Protein AF-A0A375HB71-F1 (afdb_monomer)

Structure (mmCIF, N/CA/C/O backbone):
data_AF-A0A375HB71-F1
#
_entry.id   AF-A0A375HB71-F1
#
loop_
_atom_site.group_PDB
_atom_site.id
_atom_site.type_symbol
_atom_site.label_atom_id
_atom_site.label_alt_id
_atom_site.label_comp_id
_atom_site.label_asym_id
_atom_site.label_entity_id
_atom_site.label_seq_id
_atom_site.pdbx_PDB_ins_code
_atom_site.Cartn_x
_atom_site.Cartn_y
_atom_site.Cartn_z
_atom_site.occupancy
_atom_site.B_iso_or_equiv
_atom_site.auth_seq_id
_atom_site.auth_comp_id
_atom_site.auth_asym_id
_atom_site.auth_atom_id
_atom_site.pdbx_PDB_model_num
ATOM 1 N N . MET A 1 1 ? 15.327 43.928 -9.132 1.00 39.12 1 MET A N 1
ATOM 2 C CA . MET A 1 1 ? 14.296 43.511 -8.160 1.00 39.12 1 MET A CA 1
ATOM 3 C C . MET A 1 1 ? 14.046 42.032 -8.418 1.00 39.12 1 MET A C 1
ATOM 5 O O . MET A 1 1 ? 13.268 41.694 -9.294 1.00 39.12 1 MET A O 1
ATOM 9 N N . GLU A 1 2 ? 14.848 41.167 -7.797 1.00 36.41 2 GLU A N 1
ATOM 10 C CA . GLU A 1 2 ? 14.842 39.718 -8.045 1.00 36.41 2 GLU A CA 1
ATOM 11 C C . GLU A 1 2 ? 13.876 39.035 -7.075 1.00 36.41 2 GLU A C 1
ATOM 13 O O . GLU A 1 2 ? 14.039 39.094 -5.854 1.00 36.41 2 GLU A O 1
ATOM 18 N N . THR A 1 3 ? 12.836 38.416 -7.624 1.00 40.38 3 THR A N 1
ATOM 19 C CA . THR A 1 3 ? 11.810 37.696 -6.871 1.00 40.38 3 THR A CA 1
ATOM 20 C C . THR A 1 3 ? 12.398 36.386 -6.350 1.00 40.38 3 THR A C 1
ATOM 22 O O . THR A 1 3 ? 12.655 35.457 -7.113 1.00 40.38 3 THR A O 1
ATOM 25 N N . ARG A 1 4 ? 12.632 36.304 -5.035 1.00 42.31 4 ARG A N 1
ATOM 26 C CA . ARG A 1 4 ? 13.022 35.062 -4.356 1.00 42.31 4 ARG A CA 1
ATOM 27 C C . ARG A 1 4 ? 11.881 34.047 -4.463 1.00 42.31 4 ARG A C 1
ATOM 29 O O . ARG A 1 4 ? 10.837 34.227 -3.844 1.00 42.31 4 ARG A O 1
ATOM 36 N N . LEU A 1 5 ? 12.107 32.969 -5.211 1.00 46.69 5 LEU A N 1
ATOM 37 C CA . LEU A 1 5 ? 11.321 31.740 -5.132 1.00 46.69 5 LEU A CA 1
ATOM 38 C C . LEU A 1 5 ? 11.527 31.133 -3.739 1.00 46.69 5 LEU A C 1
ATOM 40 O O . LEU A 1 5 ? 12.555 30.517 -3.455 1.00 46.69 5 LEU A O 1
ATOM 44 N N . THR A 1 6 ? 10.565 31.335 -2.843 1.00 43.78 6 THR A N 1
ATOM 45 C CA . THR A 1 6 ? 10.475 30.576 -1.597 1.00 43.78 6 THR A CA 1
ATOM 46 C C . THR A 1 6 ? 10.130 29.138 -1.959 1.00 43.78 6 THR A C 1
ATOM 48 O O . THR A 1 6 ? 8.994 28.832 -2.312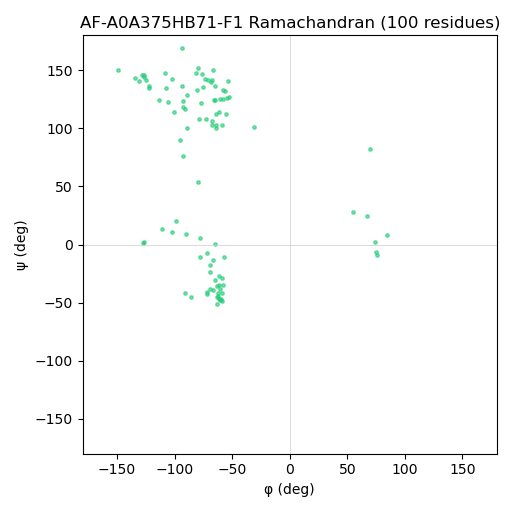 1.00 43.78 6 THR A O 1
ATOM 51 N N . THR A 1 7 ? 11.121 28.252 -1.912 1.00 48.19 7 THR A N 1
ATOM 52 C CA . THR A 1 7 ? 10.881 26.810 -1.882 1.00 48.19 7 THR A CA 1
ATOM 53 C C . THR A 1 7 ? 10.151 26.505 -0.580 1.00 48.19 7 THR A C 1
ATOM 55 O O . THR A 1 7 ? 10.748 26.535 0.496 1.00 48.19 7 THR A O 1
ATOM 58 N N . ASP A 1 8 ? 8.840 26.285 -0.674 1.00 44.56 8 ASP A N 1
ATOM 59 C CA . ASP A 1 8 ? 8.042 25.753 0.423 1.00 44.56 8 ASP A CA 1
ATOM 60 C C . ASP A 1 8 ? 8.622 24.387 0.811 1.00 44.56 8 ASP A C 1
ATOM 62 O O . ASP A 1 8 ? 8.468 23.390 0.106 1.00 44.56 8 ASP A O 1
ATOM 66 N N . ARG A 1 9 ? 9.370 24.364 1.916 1.00 50.06 9 ARG A N 1
ATOM 67 C CA . ARG A 1 9 ? 9.891 23.149 2.548 1.00 50.06 9 ARG A CA 1
ATOM 68 C C . ARG A 1 9 ? 8.778 22.500 3.369 1.00 50.06 9 ARG A C 1
ATOM 70 O O . ARG A 1 9 ? 8.947 22.267 4.569 1.00 50.06 9 ARG A O 1
ATOM 77 N N . SER A 1 10 ? 7.637 22.240 2.740 1.00 60.91 10 SER A N 1
ATOM 78 C CA . SER A 1 10 ? 6.576 21.458 3.357 1.00 60.91 10 SER A CA 1
ATOM 79 C C . SER A 1 10 ? 7.146 20.088 3.739 1.00 60.91 10 SER A C 1
ATOM 81 O O . SER A 1 10 ? 7.923 19.472 3.002 1.00 60.91 10 SER A O 1
ATOM 83 N N . ARG A 1 11 ? 6.856 19.648 4.971 1.00 63.88 11 ARG A N 1
ATOM 84 C CA . ARG A 1 11 ? 7.325 18.353 5.479 1.00 63.88 11 ARG A CA 1
ATOM 85 C C . ARG A 1 11 ? 6.909 17.244 4.504 1.00 63.88 11 ARG A C 1
ATOM 87 O O . ARG A 1 11 ? 5.784 17.284 4.006 1.00 63.88 11 ARG A O 1
ATOM 94 N N . PRO A 1 12 ? 7.765 16.236 4.257 1.00 71.75 12 PRO A N 1
ATOM 95 C CA . PRO A 1 12 ? 7.381 15.110 3.419 1.00 71.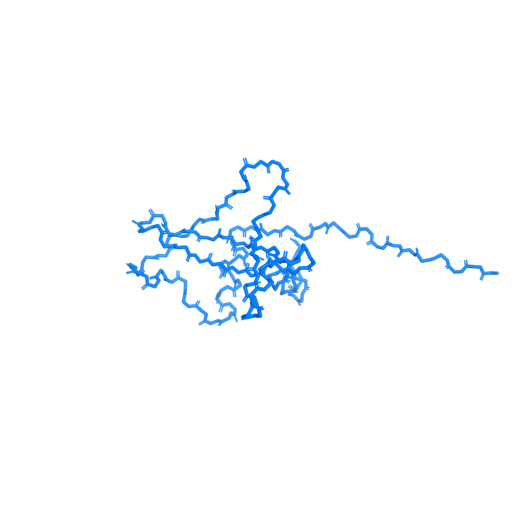75 12 PRO A CA 1
ATOM 96 C C . PRO A 1 12 ? 6.134 14.433 4.001 1.00 71.75 12 PRO A C 1
ATOM 98 O O . PRO A 1 12 ? 6.130 14.041 5.168 1.00 71.75 12 PRO A O 1
ATOM 101 N N . VAL A 1 13 ? 5.085 14.305 3.181 1.00 82.56 13 VAL A N 1
ATOM 102 C CA . VAL A 1 13 ? 3.825 13.652 3.566 1.00 82.56 13 VAL A CA 1
ATOM 103 C C . VAL A 1 13 ? 4.115 12.199 3.921 1.00 82.56 13 VAL A C 1
ATOM 105 O O . VAL A 1 13 ? 4.525 11.400 3.068 1.00 82.56 13 VAL A O 1
ATOM 108 N N . SER A 1 14 ? 3.927 11.873 5.198 1.00 86.62 14 SER A N 1
ATOM 109 C CA . SER A 1 14 ? 4.119 10.522 5.716 1.00 86.62 14 SER A CA 1
ATOM 110 C C . SER A 1 14 ? 2.879 9.672 5.436 1.00 86.62 14 SER A C 1
ATOM 112 O O . SER A 1 14 ? 1.761 10.182 5.402 1.00 86.62 14 SER A O 1
ATOM 114 N N . ILE A 1 15 ? 3.067 8.374 5.206 1.00 87.44 15 ILE A N 1
ATOM 115 C CA . ILE A 1 15 ? 1.970 7.416 5.011 1.00 87.44 15 ILE A CA 1
ATOM 116 C C . ILE A 1 15 ? 1.993 6.452 6.196 1.00 87.44 15 ILE A C 1
ATOM 118 O O . ILE A 1 15 ? 3.025 5.825 6.454 1.00 87.44 15 ILE A O 1
ATOM 122 N N . SER A 1 16 ? 0.879 6.337 6.909 1.00 87.94 16 SER A N 1
ATOM 123 C CA . SER A 1 16 ? 0.625 5.329 7.945 1.00 87.94 16 SER A CA 1
ATOM 124 C C . SER A 1 16 ? -0.102 4.109 7.367 1.00 87.94 16 SER A C 1
ATOM 126 O O . SER A 1 16 ? -0.587 4.147 6.240 1.00 87.94 16 SER A O 1
ATOM 128 N N . ASP A 1 17 ? -0.203 3.017 8.129 1.00 85.25 17 ASP A N 1
ATOM 129 C CA . ASP A 1 17 ? -0.974 1.837 7.709 1.00 85.25 17 ASP A CA 1
ATOM 130 C C . ASP A 1 17 ? -2.472 2.187 7.551 1.00 85.25 17 ASP A C 1
ATOM 132 O O . ASP A 1 17 ? -3.109 1.730 6.603 1.00 85.25 17 ASP A O 1
ATOM 136 N N . GLN A 1 18 ? -3.004 3.070 8.410 1.00 86.44 18 GLN A N 1
ATOM 137 C CA . GLN A 1 18 ? -4.391 3.544 8.332 1.00 86.44 18 GLN A CA 1
ATOM 138 C C . GLN A 1 18 ? -4.647 4.392 7.082 1.00 86.44 18 GLN A C 1
ATOM 140 O O . GLN A 1 18 ? -5.674 4.220 6.438 1.00 86.44 18 GLN A O 1
ATOM 145 N N . ASP A 1 19 ? -3.698 5.244 6.675 1.00 90.38 19 ASP A N 1
ATOM 146 C CA . ASP A 1 19 ? -3.833 6.030 5.438 1.00 90.38 19 ASP A CA 1
ATOM 147 C C . ASP A 1 19 ? -4.040 5.134 4.209 1.00 90.38 19 ASP A C 1
ATOM 149 O O . ASP A 1 19 ? -4.755 5.502 3.281 1.00 90.38 19 ASP A O 1
ATOM 153 N N . VAL A 1 20 ? -3.415 3.951 4.191 1.00 89.31 20 VAL A N 1
ATOM 154 C CA . VAL A 1 20 ? -3.578 2.990 3.094 1.00 89.31 20 VAL A CA 1
ATOM 155 C C . VAL A 1 20 ? -4.965 2.351 3.128 1.00 89.31 20 VAL A C 1
ATOM 157 O O . VAL A 1 20 ? -5.572 2.176 2.074 1.00 89.31 20 VAL A O 1
ATOM 160 N N . VAL A 1 21 ? -5.475 2.014 4.317 1.00 87.06 21 VAL A N 1
ATOM 161 C CA . VAL A 1 21 ? -6.831 1.466 4.488 1.00 87.06 21 VAL A CA 1
ATOM 162 C C . VAL A 1 21 ? -7.878 2.483 4.049 1.00 87.06 21 VAL A C 1
ATOM 164 O O . VAL A 1 21 ? -8.688 2.175 3.178 1.00 87.06 21 VAL A O 1
ATOM 167 N N . ASP A 1 22 ? -7.789 3.712 4.548 1.00 91.31 22 ASP A N 1
ATOM 168 C CA . ASP A 1 22 ? -8.697 4.799 4.185 1.00 91.31 22 ASP A CA 1
ATOM 169 C C . ASP A 1 22 ? -8.636 5.111 2.680 1.00 91.31 22 ASP A C 1
ATOM 171 O O . ASP A 1 22 ? -9.661 5.357 2.044 1.00 91.31 22 ASP A O 1
ATOM 175 N N . PHE A 1 23 ? -7.441 5.063 2.078 1.00 92.56 23 PHE A N 1
ATOM 176 C CA . PHE A 1 23 ? -7.285 5.208 0.632 1.00 92.56 23 PHE A CA 1
ATOM 177 C C . PHE A 1 23 ? -8.001 4.087 -0.137 1.00 92.56 23 PHE A C 1
ATOM 179 O O . PHE A 1 23 ? -8.636 4.358 -1.156 1.00 92.56 23 PHE A O 1
ATOM 186 N N . MET A 1 24 ? -7.925 2.833 0.325 1.00 90.50 24 MET A N 1
ATOM 187 C CA . MET A 1 24 ? -8.644 1.717 -0.305 1.00 90.50 24 MET A CA 1
ATOM 188 C C . MET A 1 24 ? -10.159 1.915 -0.227 1.00 90.50 24 MET A C 1
ATOM 190 O O . MET A 1 24 ? -10.843 1.768 -1.242 1.00 90.50 24 MET A O 1
ATOM 194 N N . GLU A 1 25 ? -10.670 2.307 0.938 1.00 90.81 25 GLU A N 1
ATOM 195 C CA . GLU A 1 25 ? -12.095 2.580 1.143 1.00 90.81 25 GLU A CA 1
ATOM 196 C C . GLU A 1 25 ? -12.583 3.733 0.258 1.00 90.81 25 GLU A C 1
ATOM 198 O O . GLU A 1 25 ? -13.597 3.598 -0.430 1.00 90.81 25 GLU A O 1
ATOM 203 N N . ALA A 1 26 ? -11.815 4.825 0.170 1.00 93.69 26 ALA A N 1
ATOM 204 C CA . ALA A 1 26 ? -12.115 5.961 -0.704 1.00 93.69 26 ALA A CA 1
ATOM 205 C C . ALA A 1 26 ? -12.149 5.582 -2.197 1.00 93.69 26 ALA A C 1
ATOM 207 O O . ALA A 1 26 ? -12.849 6.215 -2.988 1.00 93.69 26 ALA A O 1
ATOM 208 N N . ARG A 1 27 ? -11.411 4.540 -2.601 1.00 92.38 27 ARG A N 1
ATOM 209 C CA . ARG A 1 27 ? -11.430 3.981 -3.964 1.00 92.38 27 ARG A CA 1
ATOM 210 C C . ARG A 1 27 ? -12.467 2.874 -4.149 1.00 92.38 27 ARG A C 1
ATOM 212 O O . ARG A 1 27 ? -12.456 2.225 -5.192 1.00 92.38 27 ARG A O 1
ATOM 219 N N . GLN A 1 28 ? -13.342 2.658 -3.164 1.00 92.31 28 GLN A N 1
ATOM 220 C CA . GLN A 1 28 ? -14.348 1.592 -3.155 1.00 92.31 28 GLN A CA 1
ATOM 221 C C . GLN A 1 28 ? -13.728 0.199 -3.356 1.00 92.31 28 GLN A C 1
ATOM 223 O O . GLN A 1 28 ? -14.359 -0.724 -3.874 1.00 92.31 28 GLN A O 1
ATOM 228 N N . VAL A 1 29 ? -12.468 0.038 -2.945 1.00 89.50 29 VAL A N 1
ATOM 229 C CA . VAL A 1 29 ? -11.774 -1.243 -2.961 1.00 89.50 29 VAL A CA 1
ATOM 230 C C . V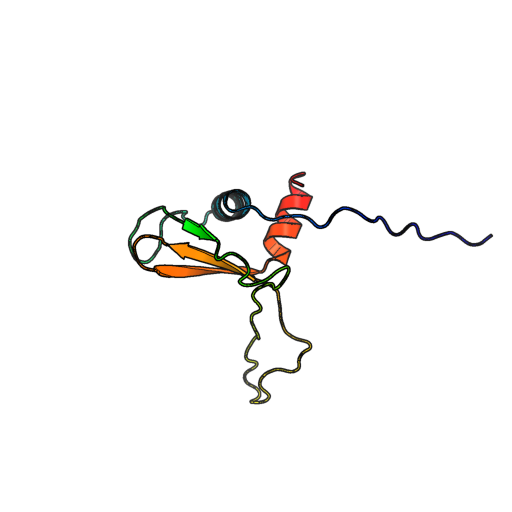AL A 1 29 ? -12.046 -1.934 -1.637 1.00 89.50 29 VAL A C 1
ATOM 232 O O . VAL A 1 29 ? -11.828 -1.370 -0.569 1.00 89.50 29 VAL A O 1
ATOM 235 N N . SER A 1 30 ? -12.487 -3.188 -1.714 1.00 86.12 30 SER A N 1
ATOM 236 C CA . SER A 1 30 ? -12.693 -4.019 -0.531 1.00 86.12 30 SER A CA 1
ATOM 237 C C . SER A 1 30 ? -11.436 -4.063 0.345 1.00 86.12 30 SER A C 1
ATOM 239 O O . SER A 1 30 ? -10.359 -4.461 -0.114 1.00 86.12 30 SER A O 1
ATOM 241 N N . SER A 1 31 ? -11.612 -3.752 1.629 1.00 85.00 31 SER A N 1
ATOM 242 C CA . SER A 1 31 ? -10.604 -3.946 2.672 1.00 85.00 31 SER A CA 1
ATOM 243 C C . SER A 1 31 ? -10.396 -5.425 3.022 1.00 85.00 31 SER A C 1
ATOM 245 O O . SER A 1 31 ? -9.451 -5.758 3.731 1.00 85.00 31 SER A O 1
ATOM 247 N N . ASN A 1 32 ? -11.200 -6.353 2.493 1.00 91.12 32 ASN A N 1
ATOM 248 C CA . ASN A 1 32 ? -10.943 -7.789 2.624 1.00 91.12 32 ASN A CA 1
ATOM 249 C C . ASN A 1 32 ? -9.773 -8.233 1.733 1.00 91.12 32 ASN A C 1
ATOM 251 O O . ASN A 1 32 ? -9.623 -7.801 0.585 1.00 91.12 32 ASN A O 1
ATOM 255 N N . CYS A 1 33 ? 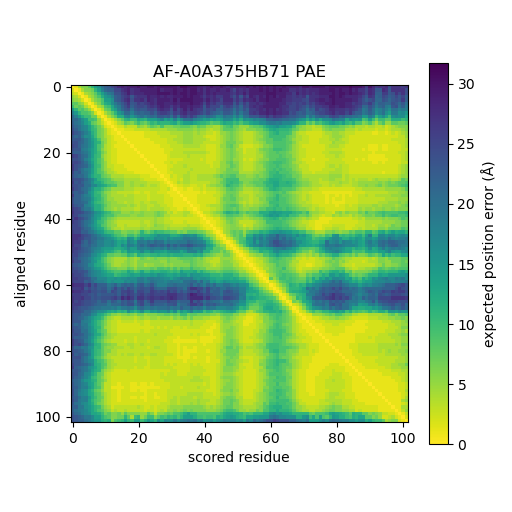-8.966 -9.164 2.240 1.00 91.31 33 CYS A N 1
ATOM 256 C CA . CYS A 1 33 ? -7.972 -9.876 1.451 1.00 91.31 33 CYS A CA 1
ATOM 257 C C . CYS A 1 33 ? -8.656 -10.652 0.312 1.00 91.31 33 CYS A C 1
ATOM 259 O O . CYS A 1 33 ? -9.507 -11.495 0.597 1.00 91.31 33 CYS A O 1
ATOM 261 N N . PRO A 1 34 ? -8.264 -10.451 -0.960 1.00 92.38 34 PRO A N 1
ATOM 262 C CA . PRO A 1 34 ? -8.881 -11.155 -2.086 1.00 92.38 34 PRO A CA 1
ATOM 263 C C . PRO A 1 34 ? -8.550 -12.655 -2.108 1.00 92.38 34 PRO A C 1
ATOM 265 O O . PRO A 1 34 ? -9.238 -13.417 -2.773 1.00 92.38 34 PRO A O 1
ATOM 268 N N . CYS A 1 35 ? -7.512 -13.085 -1.381 1.00 95.44 35 CYS A N 1
ATOM 269 C CA . CYS A 1 35 ? -7.114 -14.489 -1.291 1.00 95.44 35 CYS A CA 1
ATOM 270 C C . CYS A 1 35 ? -7.884 -15.255 -0.198 1.00 95.44 35 CYS A C 1
ATOM 272 O O . CYS A 1 35 ? -8.355 -16.359 -0.439 1.00 95.44 35 CYS A O 1
ATOM 274 N N . CYS A 1 36 ? -8.029 -14.684 1.006 1.00 95.81 36 CYS A N 1
ATOM 275 C CA . CYS A 1 36 ? -8.588 -15.405 2.164 1.00 95.81 36 CYS A CA 1
ATOM 276 C C . CYS A 1 36 ? -9.766 -14.709 2.867 1.00 95.81 36 CYS A C 1
ATOM 278 O O . CYS A 1 36 ? -10.221 -15.183 3.906 1.00 95.81 36 CYS A O 1
ATOM 280 N N . GLY A 1 37 ? -10.228 -13.560 2.368 1.00 94.00 37 GLY A N 1
ATOM 281 C CA . GLY A 1 37 ? -11.376 -12.818 2.902 1.00 94.00 37 GLY A CA 1
ATOM 282 C C . GLY A 1 37 ? -11.136 -12.037 4.202 1.00 94.00 37 GLY A C 1
ATOM 283 O O . GLY A 1 37 ? -11.988 -11.248 4.591 1.00 94.00 37 GLY A O 1
ATOM 284 N N . ARG A 1 38 ? -9.990 -12.201 4.878 1.00 92.12 38 ARG A N 1
ATOM 285 C CA . ARG A 1 38 ? -9.697 -11.506 6.149 1.00 92.12 38 ARG A CA 1
ATOM 286 C C . ARG A 1 38 ? -9.232 -10.059 5.950 1.00 92.12 38 ARG A C 1
ATOM 288 O O . ARG A 1 38 ? -8.576 -9.755 4.961 1.00 92.12 38 ARG A O 1
ATOM 295 N N . THR A 1 39 ? -9.480 -9.196 6.933 1.00 85.12 39 THR A N 1
ATOM 296 C CA . THR A 1 39 ? -9.171 -7.746 6.917 1.00 85.12 39 THR A CA 1
ATOM 297 C C . THR A 1 39 ? -7.88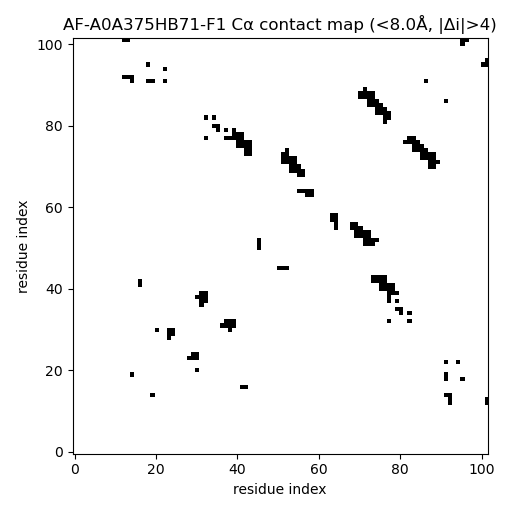4 -7.370 7.657 1.00 85.12 39 THR A C 1
ATOM 299 O O . THR A 1 39 ? -7.692 -6.227 8.060 1.00 85.12 39 THR A O 1
ATOM 302 N N . VAL A 1 40 ? -6.981 -8.328 7.866 1.00 85.31 40 VAL A N 1
ATOM 303 C CA . VAL A 1 40 ? -5.770 -8.107 8.665 1.00 85.31 40 VAL A CA 1
ATOM 304 C C . VAL A 1 40 ? -4.601 -7.747 7.750 1.00 85.31 40 VAL A C 1
ATOM 306 O O . VAL A 1 40 ? -3.895 -8.633 7.258 1.00 85.31 40 VAL A O 1
ATOM 309 N N . TRP A 1 41 ? -4.427 -6.448 7.503 1.00 85.62 41 TRP A N 1
ATOM 310 C CA . TRP A 1 41 ? -3.346 -5.895 6.685 1.00 85.62 41 TRP A CA 1
ATOM 311 C C . TRP A 1 41 ? -2.242 -5.291 7.539 1.00 85.62 41 TRP A C 1
ATOM 313 O O . TRP A 1 41 ? -2.515 -4.619 8.529 1.00 85.62 41 TRP A O 1
ATOM 323 N N . HIS A 1 42 ? -0.999 -5.468 7.103 1.00 88.25 42 HIS A N 1
ATOM 324 C CA . HIS A 1 42 ? 0.142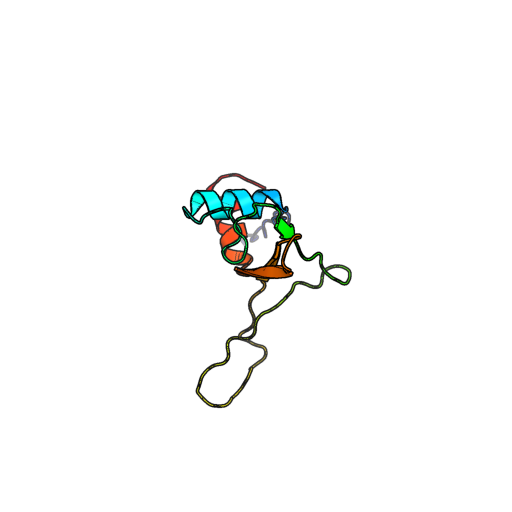 -4.762 7.668 1.00 88.25 42 HIS A CA 1
ATOM 325 C C . HIS A 1 42 ? 1.027 -4.220 6.558 1.00 88.25 42 HIS A C 1
ATOM 327 O O . HIS A 1 42 ? 1.200 -4.868 5.522 1.00 88.25 42 HIS A O 1
ATOM 333 N N . ARG A 1 43 ? 1.605 -3.039 6.763 1.00 87.00 43 ARG A N 1
ATOM 334 C CA . ARG A 1 43 ? 2.578 -2.508 5.817 1.00 87.00 43 ARG A CA 1
ATOM 335 C C . ARG A 1 43 ? 3.912 -3.219 5.971 1.00 87.00 43 ARG A C 1
ATOM 337 O O . ARG A 1 43 ? 4.425 -3.396 7.077 1.00 87.00 43 ARG A O 1
ATOM 344 N N . LEU A 1 44 ? 4.506 -3.574 4.841 1.00 85.44 44 LEU A N 1
ATOM 345 C CA . LEU A 1 44 ? 5.899 -3.971 4.787 1.00 85.44 44 LEU A CA 1
ATOM 346 C C 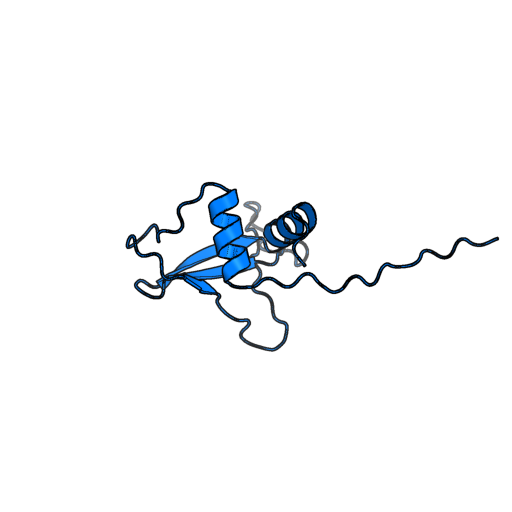. LEU A 1 44 ? 6.735 -2.725 5.118 1.00 85.44 44 LEU A C 1
ATOM 348 O O . LEU A 1 44 ? 6.798 -1.781 4.330 1.00 85.44 44 LEU A O 1
ATOM 352 N N . LYS A 1 45 ? 7.306 -2.680 6.324 1.00 74.88 45 LYS A N 1
ATOM 353 C CA . LYS A 1 45 ? 8.173 -1.571 6.736 1.00 74.88 45 LYS A CA 1
ATOM 354 C C . LYS A 1 45 ? 9.449 -1.588 5.894 1.00 74.88 45 LYS A C 1
ATOM 356 O O . LYS A 1 45 ? 9.875 -2.644 5.417 1.00 74.88 45 LYS A O 1
ATOM 361 N N . GLU A 1 46 ? 10.022 -0.410 5.674 1.00 66.88 46 GLU A N 1
ATOM 362 C CA . GLU A 1 46 ? 11.294 -0.281 4.965 1.00 66.88 46 GLU A CA 1
ATOM 363 C C . GLU A 1 46 ? 12.354 -1.132 5.683 1.00 66.88 46 GLU A C 1
ATOM 365 O O . GLU A 1 46 ? 12.448 -1.067 6.913 1.00 66.88 46 GLU A O 1
ATOM 370 N N . PRO A 1 47 ? 13.129 -1.952 4.955 1.00 58.81 47 PRO A N 1
ATOM 371 C CA . PRO A 1 47 ? 14.060 -2.883 5.580 1.00 58.81 47 PRO A CA 1
ATOM 372 C C . PRO A 1 47 ? 15.236 -2.146 6.241 1.00 58.81 47 PRO A C 1
ATOM 374 O O . PRO A 1 47 ? 15.824 -2.668 7.182 1.00 58.81 47 PRO A O 1
ATOM 377 N N . PHE A 1 48 ? 15.546 -0.924 5.788 1.00 48.75 48 PHE A N 1
ATOM 378 C CA . PHE A 1 48 ? 16.572 -0.035 6.332 1.00 48.75 48 PHE A CA 1
ATOM 379 C C . PHE A 1 48 ? 16.171 1.433 6.127 1.00 48.75 48 PHE A C 1
ATOM 381 O O . PHE A 1 48 ? 15.479 1.752 5.162 1.00 48.75 48 PHE A O 1
ATOM 388 N N . TYR A 1 49 ? 16.619 2.307 7.037 1.00 48.06 49 TYR A N 1
ATOM 389 C CA . TYR A 1 49 ? 16.375 3.756 7.085 1.00 48.06 49 TYR A CA 1
ATOM 390 C C . TYR A 1 49 ? 16.189 4.427 5.707 1.00 48.06 49 TYR A C 1
ATOM 392 O O . TYR A 1 49 ? 17.167 4.733 5.027 1.00 48.06 49 TYR A O 1
ATOM 400 N N . GLY A 1 50 ? 14.941 4.712 5.319 1.00 56.59 50 GLY A N 1
ATOM 401 C CA . GLY A 1 50 ? 14.618 5.542 4.155 1.00 56.59 50 GLY A CA 1
ATOM 402 C C . GLY A 1 50 ? 14.591 4.819 2.806 1.00 56.59 50 GLY A C 1
ATOM 403 O O . GLY A 1 50 ? 14.508 5.484 1.769 1.00 56.59 50 GLY A O 1
ATOM 404 N N . VAL A 1 51 ? 14.687 3.484 2.778 1.00 60.66 51 VAL A N 1
ATOM 405 C CA . VAL A 1 51 ? 14.639 2.714 1.527 1.00 60.66 51 VAL A CA 1
ATOM 406 C C . VAL A 1 51 ? 13.195 2.348 1.188 1.00 60.66 51 VAL A C 1
ATOM 408 O O . VAL A 1 51 ? 12.646 1.373 1.700 1.00 60.66 51 VAL A O 1
ATOM 411 N N . ASN A 1 52 ? 12.606 3.107 0.263 1.00 72.81 52 ASN A N 1
ATOM 412 C CA . ASN A 1 52 ? 11.294 2.803 -0.303 1.00 72.81 52 ASN A CA 1
ATOM 413 C C . ASN A 1 52 ? 11.372 1.581 -1.231 1.00 72.81 52 ASN A C 1
ATOM 415 O O . ASN A 1 52 ? 12.308 1.443 -2.023 1.00 72.81 52 ASN A O 1
ATOM 419 N N . TYR A 1 53 ? 10.346 0.729 -1.191 1.00 83.94 53 TYR A N 1
ATOM 420 C CA . TYR A 1 53 ? 10.154 -0.296 -2.214 1.00 83.94 53 TYR A CA 1
ATOM 421 C C . TYR A 1 53 ? 9.866 0.378 -3.557 1.00 83.94 53 TYR A C 1
ATOM 423 O O . TYR A 1 53 ? 9.078 1.321 -3.631 1.00 83.94 53 TYR A O 1
ATOM 431 N N . LYS A 1 54 ? 10.497 -0.111 -4.623 1.00 85.75 54 LYS A N 1
ATOM 432 C CA . LYS A 1 54 ? 10.351 0.423 -5.980 1.00 85.75 54 LYS A CA 1
ATOM 433 C C . LYS A 1 54 ? 9.926 -0.685 -6.929 1.00 85.75 54 LYS A C 1
ATOM 435 O O . LYS A 1 54 ? 10.416 -1.808 -6.823 1.00 85.75 54 LYS A O 1
ATOM 440 N N . ILE A 1 55 ? 9.046 -0.357 -7.868 1.00 85.19 55 ILE A N 1
ATOM 441 C CA . ILE A 1 55 ? 8.712 -1.236 -8.992 1.00 85.19 55 ILE A CA 1
ATOM 442 C C . ILE A 1 55 ? 9.334 -0.661 -10.256 1.00 85.19 55 ILE A C 1
ATOM 444 O O . ILE A 1 55 ? 9.242 0.541 -10.509 1.00 85.19 55 ILE A O 1
ATOM 448 N N . SER A 1 56 ? 9.967 -1.537 -11.038 1.00 82.25 56 SER A N 1
ATOM 449 C CA . SER A 1 56 ? 10.376 -1.249 -12.410 1.00 82.25 56 SER A CA 1
ATOM 450 C C . SER A 1 56 ? 9.271 -1.715 -13.353 1.00 82.25 56 SER A C 1
ATOM 452 O O . SER A 1 56 ? 8.969 -2.914 -13.359 1.00 82.25 56 SER A O 1
ATOM 454 N N . PRO A 1 57 ? 8.643 -0.836 -14.145 1.00 73.19 57 PRO A N 1
ATOM 455 C CA . PRO A 1 57 ? 7.779 -1.281 -15.219 1.00 73.19 57 PRO A CA 1
ATOM 456 C C . PRO A 1 57 ? 8.640 -2.023 -16.243 1.00 73.19 57 PRO A C 1
ATOM 458 O O . PRO A 1 57 ? 9.630 -1.498 -16.752 1.00 73.19 57 PRO A O 1
ATOM 461 N N . THR A 1 58 ? 8.270 -3.266 -16.541 1.00 67.06 58 THR A N 1
ATOM 462 C CA . THR A 1 58 ? 8.870 -3.985 -17.666 1.00 67.06 58 THR A CA 1
ATOM 463 C C . THR A 1 58 ? 8.202 -3.472 -18.933 1.00 67.06 58 THR A C 1
ATOM 465 O O . THR A 1 58 ? 7.021 -3.731 -19.158 1.00 67.06 58 THR A O 1
ATOM 468 N N . ILE A 1 59 ? 8.935 -2.691 -19.726 1.00 66.44 59 ILE A N 1
ATOM 469 C CA . ILE A 1 59 ? 8.475 -2.250 -21.042 1.00 66.44 59 ILE A CA 1
ATOM 470 C C . ILE A 1 59 ? 8.734 -3.414 -22.021 1.00 66.44 59 ILE A C 1
ATOM 472 O O . ILE A 1 59 ? 9.809 -4.013 -21.965 1.00 66.44 59 ILE A O 1
ATOM 476 N N . PRO A 1 60 ? 7.769 -3.802 -22.880 1.00 60.62 60 PRO A N 1
ATOM 477 C CA . PRO A 1 60 ? 7.895 -4.973 -23.760 1.00 60.62 60 PRO A CA 1
ATOM 478 C C . PRO A 1 60 ? 8.989 -4.894 -24.837 1.00 60.62 60 PRO A C 1
ATOM 480 O O . PRO A 1 60 ? 9.123 -5.826 -25.623 1.00 60.62 60 PRO A O 1
ATOM 483 N N . ASP A 1 61 ? 9.756 -3.807 -24.911 1.00 63.28 61 ASP A N 1
ATOM 484 C CA . ASP A 1 61 ? 10.777 -3.569 -25.937 1.00 63.28 61 ASP A CA 1
ATOM 485 C C . ASP A 1 61 ? 12.088 -4.341 -25.701 1.00 63.28 61 ASP A C 1
ATOM 487 O O . ASP A 1 61 ? 13.058 -4.162 -26.435 1.00 63.28 61 ASP A O 1
ATOM 491 N N . GLY A 1 62 ? 12.134 -5.218 -24.693 1.00 56.25 62 GLY A N 1
ATOM 492 C CA . GLY A 1 62 ? 13.303 -6.044 -24.385 1.00 56.25 62 GLY A CA 1
ATOM 493 C C . GLY A 1 62 ? 14.449 -5.276 -23.719 1.00 56.25 62 GLY A C 1
ATOM 494 O O . GLY A 1 62 ? 15.393 -5.901 -23.235 1.00 56.25 62 GLY A O 1
ATOM 495 N N . TYR A 1 63 ? 14.345 -3.950 -23.602 1.00 55.91 63 TYR A N 1
ATOM 496 C CA . TYR A 1 63 ? 15.261 -3.119 -22.832 1.00 55.91 63 TYR A CA 1
ATOM 497 C C . TYR A 1 63 ? 14.709 -2.956 -21.416 1.00 55.91 63 TYR A C 1
ATOM 499 O O . TYR A 1 63 ? 14.153 -1.931 -21.022 1.00 55.91 63 TYR A O 1
ATOM 507 N N . GLY A 1 64 ? 14.863 -4.017 -20.624 1.00 49.53 64 GLY A N 1
ATOM 508 C CA . GLY A 1 64 ? 14.545 -3.988 -19.203 1.00 49.53 64 GLY A CA 1
ATOM 509 C C . GLY A 1 64 ? 15.304 -2.869 -18.483 1.00 49.53 64 GLY A C 1
ATOM 510 O O . GLY A 1 64 ? 16.518 -2.938 -18.325 1.00 49.53 64 GLY A O 1
ATOM 511 N N . GLY A 1 65 ? 14.560 -1.866 -18.012 1.00 56.41 65 GLY A N 1
ATOM 512 C CA . GLY A 1 65 ? 14.960 -0.954 -16.943 1.00 56.41 65 GLY A CA 1
ATOM 513 C C . GLY A 1 65 ? 16.074 0.034 -17.284 1.00 56.41 65 GLY A C 1
ATOM 514 O O . GLY A 1 65 ? 17.206 -0.121 -16.830 1.00 56.41 65 GLY A O 1
ATOM 515 N N . SER A 1 66 ? 15.737 1.154 -17.930 1.00 54.22 66 SER A N 1
ATOM 516 C CA . SER A 1 66 ? 16.502 2.369 -17.631 1.00 54.22 66 SER A CA 1
ATOM 517 C C . SER A 1 66 ? 16.190 2.778 -16.184 1.00 54.22 66 SER A C 1
ATOM 519 O O . SER A 1 66 ? 15.040 2.686 -15.743 1.00 54.22 66 SER A O 1
ATOM 521 N N . GLN A 1 67 ? 17.189 3.254 -15.431 1.00 52.59 67 GLN A N 1
ATOM 522 C CA . GLN A 1 67 ? 16.971 3.718 -14.053 1.00 52.59 67 GLN A CA 1
ATOM 523 C C . GLN A 1 67 ? 15.924 4.842 -13.932 1.00 52.59 67 GLN A C 1
ATOM 525 O O . GLN A 1 67 ? 15.495 5.172 -12.829 1.00 52.59 67 GLN A O 1
ATOM 530 N N . SER A 1 68 ? 15.502 5.425 -15.056 1.00 57.06 68 SER A N 1
ATOM 531 C CA . SER A 1 68 ? 14.576 6.551 -15.099 1.00 57.06 68 SER A CA 1
ATOM 532 C C . SER A 1 68 ? 13.100 6.192 -14.880 1.00 57.06 68 SER A C 1
ATOM 534 O O . SER A 1 68 ? 12.311 7.100 -14.646 1.00 57.06 68 SER A O 1
ATOM 536 N N . ASN A 1 69 ? 12.718 4.906 -14.876 1.00 70.69 69 ASN A N 1
ATOM 537 C CA . ASN A 1 69 ? 11.300 4.509 -14.878 1.00 70.69 69 ASN A CA 1
ATOM 538 C C . ASN A 1 69 ? 10.789 3.857 -13.580 1.00 70.69 69 ASN A C 1
ATOM 540 O O . ASN A 1 69 ? 9.707 3.277 -13.583 1.00 70.69 69 ASN A O 1
ATOM 544 N N . TYR A 1 70 ? 11.516 3.928 -12.462 1.00 80.94 70 TYR A N 1
ATOM 545 C CA . TYR A 1 70 ? 10.996 3.391 -11.199 1.00 80.94 70 TYR A CA 1
ATOM 546 C C . TYR A 1 70 ? 9.947 4.310 -10.572 1.00 80.94 70 TYR A C 1
ATOM 548 O O . TYR A 1 70 ? 10.084 5.532 -10.588 1.00 80.94 70 TYR A O 1
ATOM 556 N N . PHE A 1 71 ? 8.966 3.717 -9.896 1.00 84.56 71 PHE A N 1
ATOM 557 C CA . PHE A 1 71 ? 8.098 4.446 -8.974 1.00 84.56 71 PHE A CA 1
ATOM 558 C C . PHE A 1 71 ? 8.080 3.787 -7.597 1.00 84.56 71 PHE A C 1
ATOM 560 O O . PHE A 1 71 ? 8.157 2.562 -7.466 1.00 84.56 71 PHE A O 1
ATOM 567 N N . ASP A 1 72 ? 7.995 4.628 -6.565 1.00 89.06 72 ASP A N 1
ATOM 568 C CA . ASP A 1 72 ? 7.870 4.178 -5.181 1.00 89.06 72 ASP A CA 1
ATOM 5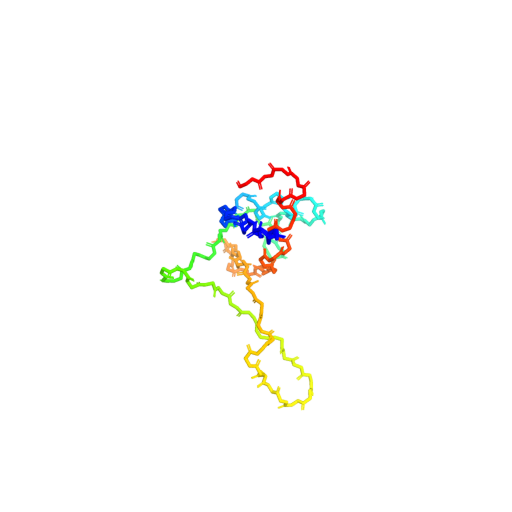69 C C . ASP A 1 72 ? 6.514 3.517 -4.965 1.00 89.06 72 ASP A C 1
ATOM 571 O O . ASP A 1 72 ? 5.479 4.017 -5.428 1.00 89.06 72 ASP A O 1
ATOM 575 N N . VAL A 1 73 ? 6.518 2.425 -4.209 1.00 91.12 73 VAL A N 1
ATOM 576 C CA . VAL A 1 73 ? 5.311 1.700 -3.836 1.00 91.12 73 VAL A CA 1
ATOM 577 C C . VAL A 1 73 ? 5.204 1.498 -2.334 1.00 91.12 73 VAL A C 1
ATOM 579 O O . VAL A 1 73 ? 6.187 1.265 -1.633 1.00 91.12 73 VAL A O 1
ATOM 582 N N . ILE A 1 74 ? 3.967 1.530 -1.855 1.00 90.69 74 ILE A N 1
ATOM 583 C CA . ILE A 1 74 ? 3.585 1.015 -0.551 1.00 90.69 74 ILE A CA 1
ATOM 584 C C . ILE A 1 74 ? 3.146 -0.431 -0.738 1.00 90.69 74 ILE A C 1
ATOM 586 O O . ILE A 1 74 ? 2.240 -0.717 -1.523 1.00 90.69 74 ILE A O 1
ATOM 590 N N . VAL A 1 75 ? 3.793 -1.335 -0.007 1.00 90.81 75 VAL A N 1
ATOM 591 C CA . VAL A 1 75 ? 3.470 -2.761 -0.006 1.00 90.81 75 VAL A CA 1
ATOM 592 C C . VAL A 1 75 ? 2.757 -3.096 1.297 1.00 90.81 75 VAL A C 1
ATOM 594 O O . VAL A 1 75 ? 3.296 -2.876 2.380 1.00 90.81 75 VAL A O 1
ATOM 597 N N . MET A 1 76 ? 1.550 -3.639 1.192 1.00 89.69 76 MET A N 1
ATOM 598 C CA . MET A 1 76 ? 0.801 -4.223 2.301 1.00 89.69 76 MET A CA 1
ATOM 599 C C . MET A 1 76 ? 0.780 -5.738 2.136 1.00 89.69 76 MET A C 1
ATOM 601 O O . MET A 1 76 ? 0.715 -6.235 1.012 1.00 89.69 76 MET A O 1
ATOM 605 N N . TYR A 1 77 ? 0.775 -6.478 3.237 1.00 91.12 77 TYR A N 1
ATOM 606 C CA . TYR A 1 77 ? 0.596 -7.923 3.219 1.00 91.12 77 TYR A CA 1
ATOM 607 C C . TYR A 1 77 ? -0.512 -8.355 4.176 1.00 91.12 77 TYR A C 1
ATOM 609 O O . TYR A 1 77 ? -0.732 -7.747 5.226 1.00 91.12 77 TYR A O 1
ATOM 617 N N . CYS A 1 78 ? -1.238 -9.404 3.795 1.00 91.88 78 CYS A N 1
ATOM 618 C CA . CYS A 1 78 ? -2.217 -10.034 4.667 1.00 91.88 78 CYS A CA 1
ATOM 619 C C . CYS A 1 78 ? -1.497 -10.912 5.695 1.00 91.88 78 CYS A C 1
ATOM 621 O O . CYS A 1 78 ? -0.834 -11.878 5.314 1.00 91.88 78 CYS A O 1
ATOM 623 N N . MET A 1 79 ? -1.687 -10.648 6.990 1.00 91.81 79 MET A N 1
ATOM 624 C CA . MET A 1 79 ? -1.034 -11.429 8.054 1.00 91.81 79 MET A CA 1
ATOM 625 C C . MET A 1 79 ? -1.511 -12.886 8.142 1.00 91.81 79 MET A C 1
ATOM 627 O O . MET A 1 79 ? -0.887 -13.693 8.818 1.00 91.81 79 MET A O 1
ATOM 631 N N . ASN A 1 80 ? -2.616 -13.235 7.475 1.00 94.44 80 ASN A N 1
ATOM 632 C CA . ASN A 1 80 ? -3.158 -14.593 7.501 1.00 94.44 80 ASN A CA 1
ATOM 633 C C . ASN A 1 80 ? -2.619 -15.492 6.380 1.00 94.44 80 ASN A C 1
ATOM 635 O O . ASN A 1 80 ? -2.370 -16.667 6.611 1.00 94.44 80 ASN A O 1
ATOM 639 N N . CYS A 1 81 ? -2.494 -14.972 5.155 1.00 95.00 81 CYS A N 1
ATOM 640 C CA . CYS A 1 81 ? -2.154 -15.788 3.978 1.00 95.00 81 CYS A CA 1
ATOM 641 C C . CYS A 1 81 ? -0.962 -15.260 3.170 1.00 95.00 81 CYS A C 1
ATOM 643 O O . CYS A 1 81 ? -0.637 -15.827 2.132 1.00 95.00 81 CYS A O 1
ATOM 645 N N . GLY A 1 82 ? -0.338 -14.157 3.592 1.00 91.94 82 GLY A N 1
ATOM 646 C CA . GLY A 1 82 ? 0.826 -13.579 2.916 1.00 91.94 82 GLY A CA 1
ATOM 647 C C . GLY A 1 82 ? 0.528 -12.851 1.602 1.00 91.94 82 GLY A C 1
ATOM 648 O O . GLY A 1 82 ? 1.457 -12.355 0.973 1.00 91.94 82 GLY A O 1
ATOM 649 N N . PHE A 1 83 ? -0.739 -12.744 1.180 1.00 94.50 83 PHE A N 1
ATOM 650 C CA . PHE A 1 83 ? -1.106 -12.012 -0.036 1.00 94.50 83 PHE A CA 1
ATOM 651 C C . PHE A 1 83 ? -0.577 -10.572 0.003 1.00 94.50 83 PHE A C 1
ATOM 653 O O . PHE A 1 83 ? -0.873 -9.837 0.949 1.00 94.50 83 PHE A O 1
ATOM 660 N N . LEU A 1 84 ? 0.161 -10.174 -1.038 1.00 92.69 84 LEU A N 1
ATOM 661 C CA . LEU A 1 84 ? 0.722 -8.834 -1.188 1.00 92.69 84 LEU A CA 1
ATOM 662 C C . LEU A 1 84 ? -0.206 -7.937 -2.004 1.00 92.69 84 LEU A C 1
ATOM 664 O O . LEU A 1 84 ? -0.701 -8.319 -3.062 1.00 92.69 84 LEU A O 1
ATOM 668 N N . ARG A 1 85 ? -0.381 -6.704 -1.539 1.00 91.00 85 ARG A N 1
ATOM 669 C CA . ARG A 1 85 ? -1.051 -5.624 -2.260 1.00 91.00 85 ARG A CA 1
ATOM 670 C C . ARG A 1 85 ? -0.080 -4.459 -2.399 1.00 91.00 85 ARG A C 1
ATOM 672 O O . ARG A 1 85 ? 0.586 -4.091 -1.436 1.00 91.00 85 ARG A O 1
ATOM 679 N N . GLN A 1 86 ? -0.005 -3.883 -3.592 1.00 92.12 86 GLN A N 1
ATOM 680 C CA . GLN A 1 86 ? 0.922 -2.801 -3.913 1.00 92.12 86 GLN A CA 1
ATOM 681 C C . GLN A 1 86 ? 0.148 -1.579 -4.404 1.00 92.12 86 GLN A C 1
ATOM 683 O O . GLN A 1 86 ? -0.767 -1.703 -5.216 1.00 92.12 86 GLN A O 1
ATOM 688 N N . HIS A 1 87 ? 0.535 -0.401 -3.923 1.00 91.81 87 HIS A N 1
ATOM 689 C CA . HIS A 1 87 ? 0.005 0.881 -4.380 1.00 91.81 87 HIS A CA 1
ATOM 690 C C . HIS A 1 87 ? 1.148 1.838 -4.686 1.00 91.81 87 HIS A C 1
ATOM 692 O O . HIS A 1 87 ? 2.114 1.903 -3.931 1.00 91.81 87 HIS A O 1
ATOM 698 N N . ALA A 1 88 ? 1.031 2.621 -5.758 1.00 91.50 88 ALA A N 1
ATOM 699 C CA . ALA A 1 88 ? 1.994 3.675 -6.044 1.00 91.50 88 ALA A CA 1
ATOM 700 C C . ALA A 1 88 ? 1.933 4.763 -4.957 1.00 91.50 88 ALA A C 1
ATOM 702 O O . ALA A 1 88 ? 0.877 5.351 -4.711 1.00 91.50 88 ALA A O 1
ATOM 703 N N . SER A 1 89 ? 3.066 5.055 -4.316 1.00 91.19 89 SER A N 1
ATOM 704 C CA . SER A 1 89 ? 3.130 5.945 -3.150 1.00 91.19 89 SER A CA 1
ATOM 705 C C . SER A 1 89 ? 2.656 7.365 -3.463 1.00 91.19 89 SER A C 1
ATOM 707 O O . SER A 1 89 ? 2.033 8.008 -2.619 1.00 91.19 89 SER A O 1
ATOM 709 N N . HIS A 1 90 ? 2.916 7.863 -4.677 1.00 90.75 90 HIS A N 1
ATOM 710 C CA . HIS A 1 90 ? 2.506 9.208 -5.090 1.00 90.75 90 HIS A CA 1
ATOM 711 C C . HIS A 1 90 ? 0.979 9.369 -5.153 1.00 90.75 90 HIS A C 1
ATOM 713 O O . HIS A 1 90 ? 0.483 10.447 -4.847 1.00 90.75 90 HIS A O 1
ATOM 719 N N . MET A 1 91 ? 0.232 8.301 -5.458 1.00 94.44 91 MET A N 1
ATOM 720 C CA . MET A 1 91 ? -1.234 8.344 -5.510 1.00 94.44 91 MET A CA 1
ATOM 721 C C . MET A 1 91 ? -1.851 8.513 -4.121 1.00 94.44 91 MET A C 1
ATOM 723 O O . MET A 1 91 ? -2.815 9.256 -3.961 1.00 94.44 91 MET A O 1
ATOM 727 N N . ILE A 1 92 ? -1.276 7.859 -3.107 1.00 93.56 92 ILE A N 1
ATOM 728 C CA . ILE A 1 92 ? -1.727 7.993 -1.716 1.00 93.56 92 ILE A CA 1
ATOM 729 C C . ILE A 1 92 ? -1.344 9.375 -1.175 1.00 93.56 92 ILE A C 1
ATOM 731 O O . ILE A 1 92 ? -2.164 10.030 -0.540 1.00 93.56 92 ILE A O 1
ATOM 735 N N . LYS A 1 93 ? -0.127 9.859 -1.467 1.00 92.75 93 LYS A N 1
ATOM 736 C CA . LYS A 1 93 ? 0.316 11.207 -1.063 1.00 92.75 93 LYS A CA 1
ATOM 737 C C . LYS A 1 93 ? -0.564 12.303 -1.663 1.00 92.75 93 LYS A C 1
ATOM 739 O O . LYS A 1 93 ? -1.000 13.179 -0.925 1.00 92.75 93 LYS A O 1
ATOM 744 N N . ALA A 1 94 ? -0.840 12.240 -2.967 1.00 92.81 94 ALA A N 1
ATOM 745 C CA . ALA A 1 94 ? -1.711 13.201 -3.642 1.00 92.81 94 ALA A CA 1
ATOM 746 C C . ALA A 1 94 ? -3.112 13.206 -3.017 1.00 92.81 94 ALA A C 1
ATOM 748 O O . ALA A 1 94 ? -3.594 14.254 -2.599 1.00 92.81 94 ALA A O 1
ATOM 749 N N . TRP A 1 95 ? -3.699 12.021 -2.824 1.00 94.81 95 TRP A N 1
ATOM 750 C CA . TRP A 1 95 ? -4.997 11.884 -2.166 1.00 94.81 95 TRP A CA 1
ATOM 751 C C . TRP A 1 95 ? -5.006 12.462 -0.740 1.00 94.81 95 TRP A C 1
ATOM 753 O O . TRP A 1 95 ? -5.950 13.155 -0.366 1.00 94.81 95 TRP A O 1
ATOM 763 N N . LYS A 1 96 ? -3.954 12.235 0.057 1.00 93.69 96 LYS A N 1
ATOM 764 C CA . LYS A 1 96 ? -3.833 12.817 1.403 1.00 93.69 96 LYS A CA 1
ATOM 765 C C . LYS A 1 96 ? -3.846 14.348 1.363 1.00 93.69 96 LYS A C 1
ATOM 767 O O . LYS A 1 96 ? -4.603 14.965 2.111 1.00 93.69 96 LYS A O 1
ATOM 772 N N . VAL A 1 97 ? -3.065 14.946 0.460 1.00 92.19 97 VAL A N 1
ATOM 773 C CA . VAL A 1 97 ? -3.006 16.406 0.271 1.00 92.19 97 VAL A CA 1
ATOM 774 C C . VAL A 1 97 ? -4.366 16.966 -0.149 1.00 92.19 97 VAL A C 1
ATOM 776 O O . VAL A 1 97 ? -4.836 17.925 0.459 1.00 92.19 97 VAL A O 1
ATOM 779 N N . GLU A 1 98 ? -5.033 16.337 -1.119 1.00 91.44 98 GLU A N 1
ATOM 780 C CA . GLU A 1 98 ? -6.372 16.727 -1.593 1.00 91.44 98 GLU A CA 1
ATOM 781 C C . GLU A 1 98 ? -7.431 16.703 -0.477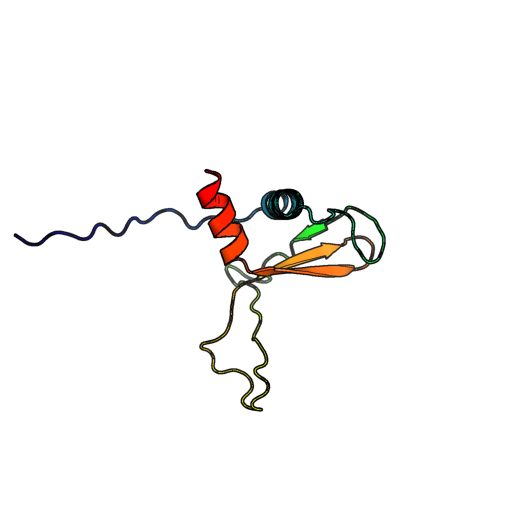 1.00 91.44 98 GLU A C 1
ATOM 783 O O . GLU A 1 98 ? -8.380 17.481 -0.510 1.00 91.44 98 GLU A O 1
ATOM 788 N N . ASN A 1 99 ? -7.257 15.839 0.528 1.00 89.94 99 ASN A N 1
ATOM 789 C CA . ASN A 1 99 ? -8.189 15.660 1.644 1.00 89.94 99 ASN A CA 1
ATOM 790 C C . ASN A 1 99 ? -7.731 16.349 2.945 1.00 89.94 99 ASN A C 1
ATOM 792 O O . ASN A 1 99 ? -8.298 16.090 4.006 1.00 89.94 99 ASN A O 1
ATOM 796 N N . GLY A 1 100 ? -6.701 17.203 2.897 1.00 84.19 100 GLY A N 1
ATOM 797 C CA . GLY A 1 100 ? -6.212 17.943 4.069 1.00 84.19 100 GLY A CA 1
ATOM 798 C C . GLY A 1 100 ? -5.568 17.068 5.155 1.00 84.19 100 GLY A C 1
ATOM 799 O O . GLY A 1 100 ? -5.542 17.457 6.321 1.00 84.19 100 GLY A O 1
ATOM 800 N N . ARG A 1 101 ? -5.058 15.885 4.794 1.00 75.19 101 ARG A N 1
ATOM 801 C CA . ARG A 1 101 ? -4.413 14.924 5.702 1.00 75.19 101 ARG A CA 1
ATOM 802 C C . ARG A 1 101 ? -2.889 15.040 5.561 1.00 75.19 101 ARG A C 1
ATOM 804 O O . ARG A 1 101 ? -2.360 14.724 4.500 1.00 75.19 101 ARG A O 1
ATOM 811 N N . GLN A 1 102 ? -2.177 15.493 6.597 1.00 64.62 102 GLN A N 1
ATOM 812 C CA . GLN A 1 102 ? -0.699 15.567 6.606 1.00 64.62 102 GLN A CA 1
ATOM 813 C C . GLN A 1 102 ? -0.068 14.315 7.225 1.00 64.62 102 GLN A C 1
ATOM 815 O O . GLN A 1 102 ? -0.586 13.837 8.254 1.00 64.62 102 GLN A O 1
#

Radius of gyration: 17.1 Å; Cα contacts (8 Å, |Δi|>4): 115; chains: 1; bounding box: 31×59×35 Å

Foldseek 3Di:
DDDDDPPPPPPPDDDDPVLVVVVCVVVVHDCADPVPRDNAKDWPDDPDDPDFDKDFDQDPPPPGDDVPRIFGWIWMAHPPPRDIDIDGPVVSSVVCVVVVHD

Sequence (102 aa):
METRLTTDRSRPVSISDQDVVDFMEARQVSSNCPCCGRTVWHRLKEPFYGVNYKISPTIPDGYGGSQSNYFDVIVMYCMNCGFLRQHASHMIKAWKVENGRQ

Mean predicted aligned error: 9.5 Å

Secondary structure (DSSP, 8-state):
---------PPP----HHHHHHHHHHTT--SS-TTT----EEE---SSTT--EEE----TTS----GGG-EEEEEEEETTT--EEEEEHHHHHHHHHHTT--

pLDDT: mean 78.63, std 17.04, range [36.41, 95.81]

Organism: NCBI:txid1040979

Solvent-accessible surface area (backbone atoms only — not comparable to full-atom values): 6594 Å² total; per-residue (Å²): 139,82,84,80,81,78,78,79,81,69,76,82,72,68,82,54,67,62,56,52,52,53,51,32,53,76,66,73,40,76,72,45,37,92,88,77,63,50,68,53,71,43,62,63,70,59,91,48,96,86,47,73,50,66,47,71,65,78,51,93,83,76,65,69,63,63,90,84,58,58,46,51,38,46,43,33,30,29,79,86,78,64,54,74,47,77,44,56,41,65,61,56,47,51,51,29,57,78,69,75,49,110

Nearest PDB structures (foldseek):
  2raj-assembly1_A  TM=5.552E-01  e=7.909E+00  Homo sapiens
  7sa4-assembly1_8  TM=2.845E-01  e=1.748E+00  Escherichia coli
  2rsm-assembly1_A  TM=2.115E-01  e=3.279E+00  Mus musculus